Protein AF-A0A7X7FYL1-F1 (afdb_monomer_lite)

Secondary structure (DSSP, 8-state):
--GGG--HHHHHHHHHT---HHHHHHHHHHHHH-HHHHHHHHHHHHHHHHHTTS------HHHHHHHHHHHS---HHHHHHHHHHSS-HHHHHHHHHHHHHHHHHHHHHH--S------SS-HHHHHHHHHHHHHHHHHHH---TT------S--------

Radius of gyration: 31.06 Å; chains: 1; bounding box: 90×50×57 Å

pLDDT: mean 70.65, std 20.55, range [31.88, 95.94]

Foldseek 3Di:
DDPVVCDPVLLVCLLVVVDDPVSNVVVVVVCVVDVVSVVVNVVVVVVVVVVVVPPPPPDDVVVVVVVCCVVVVPDPVVVVVVVLVPDDPVSVVVVVVVCVVVVVVCCVVVVVPPPPPPPPDDPPVVVVVVVVVVVCVCPPPVDDPPPPDDDDDDDDDDDDD

Sequence (161 aa):
MTCDKMGQDLLSSYLDGEMASPDRALVEAHLKGCPACRQRVDEAQFFDRTLSHGRDPQVPFEVWERVRARIERPSFWEGALAWVQGGPQPARVMALIVVLVLGLSVGQKTGLYPQIKGLEGDQDIVSYVEQQESLLFGAVLGVSSEEIFFPNGNFWDGMSV

Structure (mmCIF, N/CA/C/O backbone):
data_AF-A0A7X7FYL1-F1
#
_entry.id   AF-A0A7X7FYL1-F1
#
loop_
_atom_site.group_PDB
_atom_site.id
_atom_site.type_symbol
_atom_site.label_atom_id
_atom_site.label_alt_id
_atom_site.label_comp_id
_atom_site.label_asym_id
_atom_site.label_entity_id
_atom_site.label_seq_id
_atom_site.pdbx_PDB_ins_code
_atom_site.Cartn_x
_atom_site.Cartn_y
_atom_site.Cartn_z
_atom_site.occupancy
_atom_site.B_iso_or_equiv
_atom_site.auth_seq_id
_atom_site.auth_comp_id
_atom_site.auth_asym_id
_atom_site.auth_atom_id
_atom_site.pdbx_PDB_model_num
ATOM 1 N N . MET A 1 1 ? -3.414 5.806 23.205 1.00 75.00 1 MET A N 1
ATOM 2 C CA . MET A 1 1 ? -3.937 6.676 22.125 1.00 75.00 1 MET A CA 1
ATOM 3 C C . MET A 1 1 ? -5.387 7.049 22.411 1.00 75.00 1 MET A C 1
ATOM 5 O O . MET A 1 1 ? -6.051 6.311 23.135 1.00 75.00 1 MET A O 1
ATOM 9 N N . THR A 1 2 ? -5.876 8.149 21.842 1.00 84.94 2 THR A N 1
ATOM 10 C CA . THR A 1 2 ? -7.293 8.547 21.882 1.00 84.94 2 THR A CA 1
ATOM 11 C C . THR A 1 2 ? -8.078 7.903 20.736 1.00 84.94 2 THR A C 1
ATOM 13 O O . THR A 1 2 ? -7.494 7.562 19.714 1.00 84.94 2 THR A O 1
ATOM 16 N N . CYS A 1 3 ? -9.397 7.750 20.900 1.00 87.44 3 CYS A N 1
ATOM 17 C CA . CYS A 1 3 ? -10.284 7.152 19.889 1.00 87.44 3 CYS A CA 1
ATOM 18 C C . CYS A 1 3 ? -10.297 7.950 18.570 1.00 87.44 3 CYS A C 1
ATOM 20 O O . CYS A 1 3 ? -10.287 7.370 17.496 1.00 87.44 3 CYS A O 1
ATOM 22 N N . ASP A 1 4 ? -10.214 9.281 18.656 1.00 87.31 4 ASP A N 1
ATOM 23 C CA . ASP A 1 4 ? -10.116 10.186 17.500 1.00 87.31 4 ASP A CA 1
ATOM 24 C C . ASP A 1 4 ? -8.872 9.924 16.631 1.00 87.31 4 ASP A C 1
ATOM 26 O O . ASP A 1 4 ? -8.925 9.987 15.408 1.00 87.31 4 ASP A O 1
ATOM 30 N N . LYS A 1 5 ? -7.761 9.517 17.260 1.00 85.81 5 LYS A N 1
ATOM 31 C CA . LYS A 1 5 ? -6.532 9.137 16.551 1.00 85.81 5 LYS A CA 1
ATOM 32 C C . LYS A 1 5 ? -6.621 7.753 15.898 1.00 85.81 5 LYS A C 1
ATOM 34 O O . LYS A 1 5 ? -5.723 7.393 15.144 1.00 85.81 5 LYS A O 1
ATOM 39 N N . MET A 1 6 ? -7.681 6.984 16.160 1.00 86.50 6 MET A N 1
ATOM 40 C CA . MET A 1 6 ? -7.950 5.704 15.503 1.00 86.50 6 MET A CA 1
ATOM 41 C C . MET A 1 6 ? -8.763 5.926 14.220 1.00 86.50 6 MET A C 1
ATOM 43 O O . MET A 1 6 ? -9.940 5.571 14.118 1.00 86.50 6 MET A O 1
ATOM 47 N N . GLY A 1 7 ? -8.113 6.573 13.251 1.00 89.19 7 GLY A N 1
ATOM 48 C CA . GLY A 1 7 ? -8.663 6.848 11.924 1.00 89.19 7 GLY A CA 1
ATOM 49 C C . GLY A 1 7 ? -8.770 5.603 11.037 1.00 89.19 7 GLY A C 1
ATOM 50 O O . GLY A 1 7 ? -8.310 4.519 11.398 1.00 89.19 7 GLY A O 1
ATOM 51 N N . GLN A 1 8 ? -9.376 5.767 9.857 1.00 87.56 8 GLN A N 1
ATOM 52 C CA . GLN A 1 8 ? -9.551 4.680 8.882 1.00 87.56 8 GLN A CA 1
ATOM 53 C C . GLN A 1 8 ? -8.214 4.125 8.378 1.00 87.56 8 GLN A C 1
ATOM 55 O O . GLN A 1 8 ? -8.064 2.909 8.346 1.00 87.56 8 GLN A O 1
ATOM 60 N N . ASP A 1 9 ? -7.236 4.984 8.082 1.00 89.88 9 ASP A N 1
ATOM 61 C CA . ASP A 1 9 ? -5.926 4.555 7.567 1.00 89.88 9 ASP A CA 1
ATOM 62 C C . ASP A 1 9 ? -5.183 3.677 8.578 1.00 89.88 9 ASP A C 1
ATOM 64 O O . ASP A 1 9 ? -4.735 2.581 8.258 1.00 89.88 9 ASP A O 1
ATOM 68 N N . LEU A 1 10 ? -5.136 4.118 9.840 1.00 91.81 10 LEU A N 1
ATOM 69 C CA . LEU A 1 10 ? -4.509 3.360 10.921 1.00 91.81 10 LEU A CA 1
ATOM 70 C C . LEU A 1 10 ? -5.236 2.026 11.157 1.00 91.81 10 LEU A C 1
ATOM 72 O O . LEU A 1 10 ? -4.606 1.004 11.403 1.00 91.81 10 LEU A O 1
ATOM 76 N N . LEU A 1 11 ? -6.566 2.008 11.067 1.00 91.56 11 LEU A N 1
ATOM 77 C CA . LEU A 1 11 ? -7.335 0.770 11.171 1.00 91.56 11 LEU A CA 1
ATOM 78 C C . LEU A 1 11 ? -7.028 -0.190 10.008 1.00 91.56 11 LEU A C 1
ATOM 80 O O . LEU A 1 11 ? -6.869 -1.382 10.257 1.00 91.56 11 LEU A O 1
ATOM 84 N N . SER A 1 12 ? -6.914 0.324 8.777 1.00 91.50 12 SER A N 1
ATOM 85 C CA . SER A 1 12 ? -6.570 -0.467 7.587 1.00 91.50 12 SER A CA 1
ATOM 86 C C . SER A 1 12 ? -5.188 -1.085 7.735 1.00 91.50 12 SER A C 1
ATOM 88 O O . SER A 1 12 ? -5.079 -2.303 7.748 1.00 91.50 12 SER A O 1
ATOM 90 N N . SER A 1 13 ? -4.153 -0.284 8.014 1.00 93.88 13 SER A N 1
ATOM 91 C CA . SER A 1 13 ? -2.788 -0.800 8.187 1.00 93.88 13 SER A CA 1
ATOM 92 C C . SER A 1 13 ? -2.677 -1.839 9.312 1.00 93.88 13 SER A C 1
ATOM 94 O O . SER A 1 13 ? -1.827 -2.728 9.255 1.00 93.88 13 SER A O 1
ATOM 96 N N . TYR A 1 14 ? -3.527 -1.755 10.346 1.00 94.69 14 TYR A N 1
ATOM 97 C CA . TYR A 1 14 ? -3.598 -2.774 11.396 1.00 94.69 14 TYR A CA 1
ATOM 98 C C . TYR A 1 14 ? -4.198 -4.088 10.879 1.00 94.69 14 TYR A C 1
ATOM 100 O O . TYR A 1 14 ? -3.667 -5.158 11.182 1.00 94.69 14 TYR A O 1
ATOM 108 N N . LEU A 1 15 ? -5.291 -4.007 10.112 1.00 94.06 15 LEU A N 1
ATOM 109 C CA . LEU A 1 15 ? -5.969 -5.158 9.507 1.00 94.06 15 LEU A CA 1
ATOM 110 C C . LEU A 1 15 ? -5.099 -5.839 8.441 1.00 94.06 15 LEU A C 1
ATOM 112 O O . LEU A 1 15 ? -5.012 -7.065 8.437 1.00 94.06 15 LEU A O 1
ATOM 116 N N . ASP A 1 16 ? -4.408 -5.049 7.621 1.00 92.94 16 ASP A N 1
ATOM 117 C CA . ASP A 1 16 ? -3.528 -5.507 6.539 1.00 92.94 16 ASP A CA 1
ATOM 118 C C . ASP A 1 16 ? -2.193 -6.075 7.066 1.00 92.94 16 ASP A C 1
ATOM 120 O O . ASP A 1 16 ? -1.458 -6.757 6.354 1.00 92.94 16 ASP A O 1
ATOM 124 N N . GLY A 1 17 ? -1.873 -5.837 8.345 1.00 94.12 17 GLY A N 1
ATOM 125 C CA . GLY A 1 17 ? -0.648 -6.324 8.981 1.00 94.12 17 GLY A CA 1
ATOM 126 C C . GLY A 1 17 ? 0.612 -5.526 8.629 1.00 94.12 17 GLY A C 1
ATOM 127 O O . GLY A 1 17 ? 1.716 -6.001 8.883 1.00 94.12 17 GLY A O 1
ATOM 128 N N . GLU A 1 18 ? 0.460 -4.311 8.101 1.00 94.62 18 GLU A N 1
ATOM 129 C CA . GLU A 1 18 ? 1.552 -3.448 7.623 1.00 94.62 18 GLU A CA 1
ATOM 130 C C . GLU A 1 18 ? 2.229 -2.620 8.733 1.00 94.62 18 GLU A C 1
ATOM 132 O O . GLU A 1 18 ? 3.174 -1.872 8.487 1.00 94.62 18 GLU A O 1
ATOM 137 N N . MET A 1 19 ? 1.762 -2.738 9.979 1.00 92.50 19 MET A N 1
ATOM 138 C CA . MET A 1 19 ? 2.317 -1.995 11.112 1.00 92.50 19 MET A CA 1
ATOM 139 C C . MET A 1 19 ? 3.574 -2.630 11.703 1.00 92.50 19 MET A C 1
ATOM 141 O O . MET A 1 19 ? 3.617 -3.830 11.985 1.00 92.50 19 MET A O 1
ATOM 145 N N . ALA A 1 20 ? 4.546 -1.783 12.048 1.00 91.12 20 ALA A N 1
ATOM 146 C CA . ALA A 1 20 ? 5.670 -2.170 12.889 1.00 91.12 20 ALA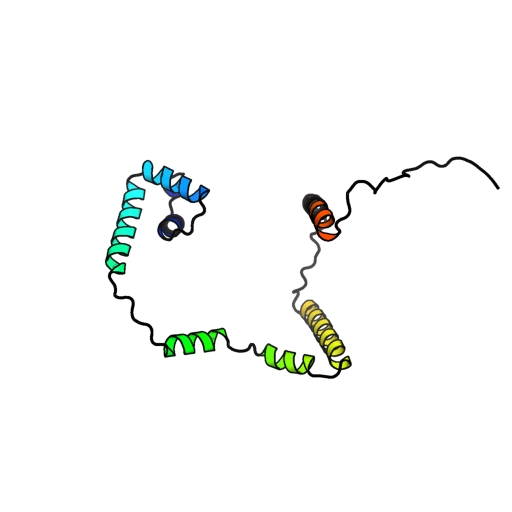 A CA 1
ATOM 147 C C . ALA A 1 20 ? 5.209 -2.532 14.318 1.00 91.12 20 ALA A C 1
ATOM 149 O O . ALA A 1 20 ? 4.233 -1.990 14.843 1.00 91.12 20 ALA A O 1
ATOM 150 N N . SER A 1 21 ? 5.955 -3.420 14.984 1.00 89.19 21 SER A N 1
ATOM 151 C CA . SER A 1 21 ? 5.655 -3.913 16.338 1.00 89.19 21 SER A CA 1
ATOM 152 C C . SER A 1 21 ? 5.307 -2.837 17.387 1.00 89.19 21 SER A C 1
ATOM 154 O O . SER A 1 21 ? 4.334 -3.051 18.116 1.00 89.19 21 SER A O 1
ATOM 156 N N . PRO A 1 22 ? 6.034 -1.703 17.515 1.00 87.12 22 PRO A N 1
ATOM 157 C CA . PRO A 1 22 ? 5.699 -0.695 18.526 1.00 87.12 22 PRO A CA 1
ATOM 158 C C . PRO A 1 22 ? 4.341 -0.027 18.268 1.00 87.12 22 PRO A C 1
ATOM 160 O O . PRO A 1 22 ? 3.557 0.142 19.203 1.00 87.12 22 PRO A O 1
ATOM 163 N N . ASP A 1 23 ? 4.020 0.279 17.011 1.00 88.94 23 ASP A N 1
ATOM 164 C CA . ASP A 1 23 ? 2.753 0.920 16.641 1.00 88.94 23 ASP A CA 1
ATOM 165 C C . ASP A 1 23 ? 1.578 -0.045 16.792 1.00 88.94 23 ASP A C 1
ATOM 167 O O . ASP A 1 23 ? 0.529 0.305 17.342 1.00 88.94 23 ASP A O 1
ATOM 171 N N . ARG A 1 24 ? 1.789 -1.309 16.411 1.00 93.50 24 ARG A N 1
ATOM 172 C CA . ARG A 1 24 ? 0.805 -2.375 16.599 1.00 93.50 24 ARG A CA 1
ATOM 173 C C . ARG A 1 24 ? 0.452 -2.573 18.075 1.00 93.50 24 ARG A C 1
ATOM 175 O O . ARG A 1 24 ? -0.726 -2.682 18.412 1.00 93.50 24 ARG A O 1
ATOM 182 N N . ALA A 1 25 ? 1.444 -2.560 18.967 1.00 93.56 25 ALA A N 1
ATOM 183 C CA . ALA A 1 25 ? 1.218 -2.706 20.405 1.00 93.56 25 ALA A CA 1
ATOM 184 C C . ALA A 1 25 ? 0.360 -1.566 20.980 1.00 93.56 25 ALA A C 1
ATOM 186 O O . ALA A 1 25 ? -0.495 -1.801 21.841 1.00 93.56 25 ALA A O 1
ATOM 187 N N . LEU A 1 26 ? 0.540 -0.336 20.482 1.00 92.50 26 LEU A N 1
ATOM 188 C CA . LEU A 1 26 ? -0.311 0.792 20.859 1.00 92.50 26 LEU A CA 1
ATOM 189 C C . LEU A 1 26 ? -1.763 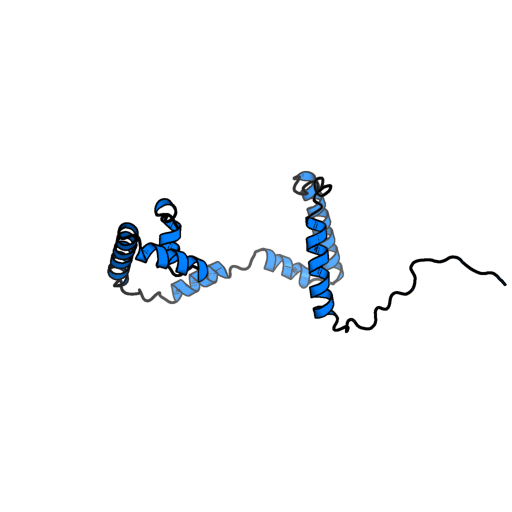0.537 20.443 1.00 92.50 26 LEU A C 1
ATOM 191 O O . LEU A 1 26 ? -2.662 0.723 21.271 1.00 92.50 26 LEU A O 1
ATOM 195 N N . VAL A 1 27 ? -1.991 0.090 19.201 1.00 94.31 27 VAL A N 1
ATOM 196 C CA . VAL A 1 27 ? -3.321 -0.252 18.653 1.00 94.31 27 VAL A CA 1
ATOM 197 C C . VAL A 1 27 ? -3.992 -1.345 19.470 1.00 94.31 27 VAL A C 1
ATOM 199 O O . VAL A 1 27 ? -5.115 -1.161 19.942 1.00 94.31 27 VAL A O 1
ATOM 202 N N . GLU A 1 28 ? -3.286 -2.433 19.750 1.00 95.06 28 GLU A N 1
ATOM 203 C CA . GLU A 1 28 ? -3.804 -3.537 20.559 1.00 95.06 28 GLU A CA 1
ATOM 204 C C . GLU A 1 28 ? -4.156 -3.101 21.988 1.00 95.06 28 GLU A C 1
ATOM 206 O O . GLU A 1 28 ? -5.187 -3.510 22.531 1.00 95.06 28 GLU A O 1
ATOM 211 N N . ALA A 1 29 ? -3.350 -2.228 22.601 1.00 94.56 29 ALA A N 1
ATOM 212 C CA . ALA A 1 29 ? -3.658 -1.662 23.912 1.00 94.56 29 ALA A CA 1
ATOM 213 C C . ALA A 1 29 ? -4.951 -0.828 23.891 1.00 94.56 29 ALA A C 1
ATOM 215 O O . ALA A 1 29 ? -5.757 -0.909 24.820 1.00 94.56 29 ALA A O 1
ATOM 216 N N . HIS A 1 30 ? -5.194 -0.066 22.824 1.00 94.56 30 HIS A N 1
ATOM 217 C CA . HIS A 1 30 ? -6.441 0.681 22.668 1.00 94.56 30 HIS A CA 1
ATOM 218 C C . HIS A 1 30 ? -7.643 -0.232 22.423 1.00 94.56 30 HIS A C 1
ATOM 220 O O . HIS A 1 30 ? -8.678 -0.048 23.061 1.00 94.56 30 HIS A O 1
ATOM 226 N N . LEU A 1 31 ? -7.510 -1.251 21.572 1.00 95.31 31 LEU A N 1
ATOM 227 C CA . LEU A 1 31 ? -8.577 -2.220 21.305 1.00 95.31 31 LEU A CA 1
ATOM 228 C C . LEU A 1 31 ? -9.004 -2.979 22.568 1.00 95.31 31 LEU A C 1
ATOM 230 O O . LEU A 1 31 ? -10.183 -3.311 22.719 1.00 95.31 31 LEU A O 1
ATOM 234 N N . LYS A 1 32 ? -8.087 -3.199 23.521 1.00 95.50 32 LYS A N 1
ATOM 235 C CA . LYS A 1 32 ? -8.409 -3.746 24.851 1.00 95.50 32 LYS A CA 1
ATOM 236 C C . LYS A 1 32 ? -9.298 -2.811 25.679 1.00 95.50 32 LYS A C 1
ATOM 238 O O . LYS A 1 32 ? -10.154 -3.308 26.406 1.00 95.50 32 LYS A O 1
ATOM 243 N N . GLY A 1 33 ? -9.131 -1.494 25.541 1.00 93.44 33 GLY A N 1
ATOM 244 C CA . GLY A 1 33 ? -9.850 -0.476 26.318 1.00 93.44 33 GLY A CA 1
ATOM 245 C C . GLY A 1 33 ? -11.062 0.168 25.631 1.00 93.44 33 GLY A C 1
ATOM 246 O O . GLY A 1 33 ? -11.881 0.771 26.318 1.00 93.44 33 GLY A O 1
ATOM 247 N N . CYS A 1 34 ? -11.204 0.057 24.306 1.00 95.94 34 CYS A N 1
ATOM 248 C CA . CYS A 1 34 ? -12.274 0.709 23.549 1.00 95.94 34 CYS A CA 1
ATOM 249 C C . CYS A 1 34 ? -13.173 -0.307 22.815 1.00 95.94 34 CYS A C 1
ATOM 251 O O . CYS A 1 34 ? -12.757 -0.869 21.798 1.00 95.94 34 CYS A O 1
ATOM 253 N N . PRO A 1 35 ? -14.423 -0.523 23.271 1.00 94.56 35 PRO A N 1
ATOM 254 C CA . PRO A 1 35 ? -15.347 -1.448 22.613 1.00 94.56 35 PRO A CA 1
ATOM 255 C C . PRO A 1 35 ? -15.810 -0.954 21.235 1.00 94.56 35 PRO A C 1
ATOM 257 O O . PRO A 1 35 ? -15.990 -1.769 20.338 1.00 94.56 35 PRO A O 1
ATOM 260 N N . ALA A 1 36 ? -15.938 0.362 21.030 1.00 93.12 36 ALA A N 1
ATOM 261 C CA . ALA A 1 36 ? -16.352 0.928 19.744 1.00 93.12 36 ALA A CA 1
ATOM 262 C C . ALA A 1 36 ? -15.324 0.650 18.632 1.00 93.12 36 ALA A C 1
ATOM 264 O O . ALA A 1 36 ? -15.686 0.220 17.541 1.00 93.12 36 ALA A O 1
ATOM 265 N N . CYS A 1 37 ? -14.030 0.832 18.914 1.00 94.75 37 CYS A N 1
ATOM 266 C CA . CYS A 1 37 ? -12.972 0.502 17.956 1.00 94.75 37 CYS A CA 1
ATOM 267 C C . CYS A 1 37 ? -12.862 -1.004 17.711 1.00 94.75 37 CYS A C 1
ATOM 269 O O . CYS A 1 37 ? -12.606 -1.417 16.583 1.00 94.75 37 CYS A O 1
ATOM 271 N N . ARG A 1 38 ? -13.106 -1.827 18.739 1.00 95.19 38 ARG A N 1
ATOM 272 C CA . ARG A 1 38 ? -13.140 -3.286 18.594 1.00 95.19 38 ARG A CA 1
ATOM 273 C C . ARG A 1 38 ? -14.253 -3.736 17.651 1.00 95.19 38 ARG A C 1
ATOM 275 O O . ARG A 1 38 ? -13.979 -4.488 16.729 1.00 95.19 38 ARG A O 1
ATOM 282 N N . GLN A 1 39 ? -15.456 -3.187 17.812 1.00 95.25 39 GLN A N 1
ATOM 283 C CA . GLN A 1 39 ? -16.574 -3.471 16.914 1.00 95.25 39 GLN A CA 1
ATOM 284 C C . GLN A 1 39 ? -16.233 -3.140 15.451 1.00 95.25 39 GLN A C 1
ATOM 286 O O . GLN A 1 39 ? -16.524 -3.933 14.565 1.00 95.25 39 GLN A O 1
ATOM 291 N N . ARG A 1 40 ? -15.554 -2.014 15.193 1.00 93.62 40 ARG A N 1
ATOM 292 C CA . ARG A 1 40 ? -15.130 -1.631 13.833 1.00 93.62 40 ARG A CA 1
ATOM 293 C C . ARG A 1 40 ? -14.135 -2.620 13.219 1.00 93.62 40 ARG A C 1
ATOM 295 O O . ARG A 1 40 ? -14.235 -2.915 12.032 1.00 93.62 40 ARG A O 1
ATOM 302 N N . VAL A 1 41 ? -13.188 -3.129 14.014 1.00 95.31 41 VAL A N 1
ATOM 303 C CA . VAL A 1 41 ? -12.261 -4.195 13.589 1.00 95.31 41 VAL A CA 1
ATOM 304 C C . VAL A 1 41 ? -13.036 -5.472 13.272 1.00 95.31 41 VAL A C 1
ATOM 306 O O . VAL A 1 41 ? -12.830 -6.068 12.217 1.00 95.31 41 VAL A O 1
ATOM 309 N N . ASP A 1 42 ? -13.941 -5.877 14.161 1.00 94.94 42 ASP A N 1
ATOM 310 C CA . ASP A 1 42 ? -14.699 -7.120 14.024 1.00 94.94 42 ASP A CA 1
ATOM 311 C C . ASP A 1 42 ? -15.613 -7.097 12.787 1.00 94.94 42 ASP A C 1
ATOM 313 O O . ASP A 1 42 ? -15.680 -8.087 12.055 1.00 94.94 42 ASP A O 1
ATOM 317 N N . GLU A 1 43 ? -16.268 -5.963 12.518 1.00 94.19 43 GLU A N 1
ATOM 318 C CA . GLU A 1 43 ? -17.074 -5.728 11.313 1.00 94.19 43 GLU A CA 1
ATOM 319 C C . GLU A 1 43 ? -16.222 -5.839 10.043 1.00 94.19 43 GLU A C 1
ATOM 321 O O . GLU A 1 43 ? -16.580 -6.579 9.126 1.00 94.19 43 GLU A O 1
ATOM 326 N N . ALA A 1 44 ? -15.064 -5.173 10.000 1.00 92.12 44 ALA A N 1
ATOM 327 C CA . ALA A 1 44 ? -14.165 -5.229 8.848 1.00 92.12 44 ALA A CA 1
ATOM 328 C C . ALA A 1 44 ? -13.656 -6.656 8.584 1.00 92.12 44 ALA A C 1
ATOM 330 O O . ALA A 1 44 ? -13.718 -7.143 7.455 1.00 92.12 44 ALA A O 1
ATOM 331 N N . GLN A 1 45 ? -13.239 -7.373 9.631 1.00 92.38 45 GLN A N 1
ATOM 332 C CA . GLN A 1 45 ? -12.809 -8.765 9.501 1.00 92.38 45 GLN A CA 1
ATOM 333 C C . GLN A 1 45 ? -13.954 -9.709 9.117 1.00 92.38 45 GLN A C 1
ATOM 335 O O . GLN A 1 45 ? -13.728 -10.730 8.470 1.00 92.38 45 GLN A O 1
ATOM 340 N N . PHE A 1 46 ? -15.187 -9.423 9.538 1.00 92.06 46 PHE A N 1
ATOM 341 C CA . PHE A 1 46 ? -16.351 -10.199 9.122 1.00 92.06 46 PHE A CA 1
ATOM 342 C C . PHE A 1 46 ? -16.588 -10.074 7.614 1.00 92.06 46 PHE A C 1
ATOM 344 O O . PHE A 1 46 ? -16.805 -11.091 6.949 1.00 92.06 46 PHE A O 1
ATOM 351 N N . PHE A 1 47 ? -16.494 -8.860 7.065 1.00 88.56 47 PHE A N 1
ATOM 352 C CA . PHE A 1 47 ? -16.574 -8.648 5.620 1.00 88.56 47 PHE A CA 1
ATOM 353 C C . PHE A 1 47 ? -15.444 -9.358 4.880 1.00 88.56 47 PHE A C 1
ATOM 355 O O . PHE A 1 47 ? -15.723 -10.090 3.932 1.00 88.56 47 PHE A O 1
ATOM 362 N N . ASP A 1 48 ? -14.204 -9.220 5.348 1.00 88.31 48 ASP A N 1
ATOM 363 C CA . ASP A 1 48 ? -13.048 -9.875 4.734 1.00 88.31 48 ASP A CA 1
ATOM 364 C C . ASP A 1 48 ? -13.202 -11.404 4.711 1.00 88.31 48 ASP A C 1
ATOM 366 O O . ASP A 1 48 ? -13.100 -12.033 3.659 1.00 88.31 48 ASP A O 1
ATOM 370 N N . ARG A 1 49 ? -13.604 -12.015 5.834 1.00 87.44 49 ARG A N 1
ATOM 371 C CA . ARG A 1 49 ? -13.908 -13.457 5.900 1.00 87.44 49 ARG A CA 1
ATOM 372 C C . ARG A 1 49 ? -15.038 -13.874 4.962 1.00 87.44 49 ARG A C 1
ATOM 374 O O . ARG A 1 49 ? -14.991 -14.964 4.404 1.00 87.44 49 ARG A O 1
ATOM 381 N N . THR A 1 50 ? -16.052 -13.033 4.788 1.00 87.75 50 THR A N 1
ATOM 382 C CA . THR A 1 50 ? -17.191 -13.330 3.906 1.00 87.75 50 THR A CA 1
ATOM 383 C C . THR A 1 50 ? -16.791 -13.258 2.430 1.00 87.75 50 THR A C 1
ATOM 385 O O . THR A 1 50 ? -17.222 -14.087 1.630 1.00 87.75 50 THR A O 1
ATOM 388 N N . LEU A 1 51 ? -15.942 -12.294 2.062 1.00 86.25 51 LEU A N 1
ATOM 389 C CA . LEU A 1 51 ? -15.486 -12.080 0.685 1.00 86.25 51 LEU A CA 1
ATOM 390 C C . LEU A 1 51 ? -14.357 -13.031 0.272 1.00 86.25 51 LEU A C 1
ATOM 392 O O . LEU A 1 51 ? -14.318 -13.473 -0.876 1.00 86.25 51 LEU A O 1
ATOM 396 N N . SER A 1 52 ? -13.488 -13.417 1.205 1.00 82.81 52 SER A N 1
ATOM 397 C CA . SER A 1 52 ? -12.375 -14.355 0.974 1.00 82.81 52 SER A CA 1
ATOM 398 C C . SER A 1 52 ? -12.818 -15.780 0.618 1.00 82.81 52 SER A C 1
ATOM 400 O O . SER A 1 52 ? -11.997 -16.604 0.229 1.00 82.81 52 SER A O 1
ATOM 402 N N . HIS A 1 53 ? -14.121 -16.076 0.669 1.00 75.31 53 HIS A N 1
ATOM 403 C CA . HIS A 1 53 ? -14.691 -17.318 0.129 1.00 75.31 53 HIS A CA 1
ATOM 404 C C . HIS A 1 53 ? -14.799 -17.314 -1.409 1.00 75.31 53 HIS A C 1
ATOM 406 O O . HIS A 1 53 ? -15.171 -18.328 -2.010 1.00 75.31 53 HIS A O 1
AT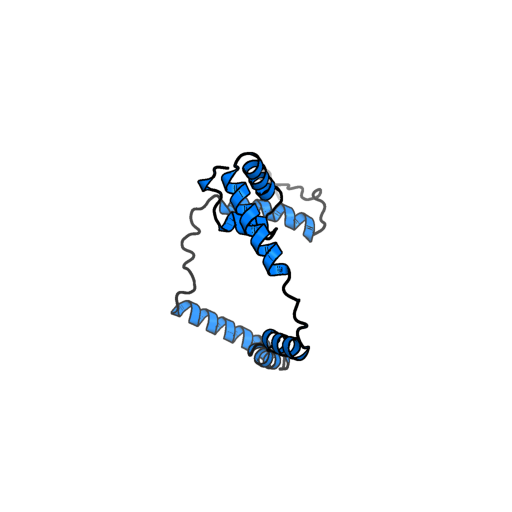OM 412 N N . GLY A 1 54 ? -14.482 -16.192 -2.064 1.00 71.44 54 GLY A N 1
ATOM 413 C CA . GLY A 1 54 ? -14.316 -16.124 -3.509 1.00 71.44 54 GLY A CA 1
ATOM 414 C C . GLY A 1 54 ? -13.211 -17.073 -3.974 1.00 71.44 54 GLY A C 1
ATOM 415 O O . GLY A 1 54 ? -12.088 -17.034 -3.485 1.00 71.44 54 GLY A O 1
ATOM 416 N N . ARG A 1 55 ? -13.539 -17.953 -4.925 1.00 67.38 55 ARG A N 1
ATOM 417 C CA . ARG A 1 55 ? -12.579 -18.868 -5.552 1.00 67.38 55 ARG A CA 1
ATOM 418 C C . ARG A 1 55 ? -11.441 -18.048 -6.156 1.00 67.38 55 ARG A C 1
ATOM 420 O O . ARG A 1 55 ? -11.726 -17.213 -7.009 1.00 67.38 55 ARG A O 1
ATOM 427 N N . ASP A 1 56 ? -10.201 -18.324 -5.757 1.00 74.69 56 ASP A N 1
ATOM 428 C CA . ASP A 1 56 ? -9.018 -17.769 -6.417 1.00 74.69 56 ASP A CA 1
ATOM 429 C C . ASP A 1 56 ? -9.070 -18.180 -7.900 1.00 74.69 56 ASP A C 1
ATOM 431 O O . ASP A 1 56 ? -9.021 -19.382 -8.211 1.00 74.69 56 ASP A O 1
ATOM 435 N N . PRO A 1 57 ? -9.334 -17.241 -8.827 1.00 75.69 57 PRO A N 1
ATOM 436 C CA . PRO A 1 57 ? -9.445 -17.592 -10.226 1.00 75.69 57 PRO A CA 1
ATOM 437 C C . PRO A 1 57 ? -8.067 -18.048 -10.698 1.00 75.69 57 PRO A C 1
ATOM 439 O O . PRO A 1 57 ? -7.095 -17.308 -10.583 1.00 75.69 57 PRO A O 1
ATOM 442 N N . GLN A 1 58 ? -7.972 -19.252 -11.272 1.00 79.81 58 GLN A N 1
ATOM 443 C CA . GLN A 1 58 ? -6.731 -19.657 -11.928 1.00 79.81 58 GLN A CA 1
ATOM 444 C C . GLN A 1 58 ? -6.435 -18.668 -13.056 1.00 79.81 58 GLN A C 1
ATOM 446 O O . GLN A 1 58 ? -7.126 -18.647 -14.076 1.00 79.81 58 GLN A O 1
ATOM 451 N N . VAL A 1 59 ? -5.436 -17.815 -12.837 1.00 85.69 59 VAL A N 1
ATOM 452 C CA . VAL A 1 59 ? -5.012 -16.804 -13.800 1.00 85.69 59 VAL A CA 1
ATOM 453 C C . VAL A 1 59 ? -4.310 -17.520 -14.962 1.00 85.69 59 VAL A C 1
ATOM 455 O O . VAL A 1 59 ? -3.294 -18.179 -14.726 1.00 85.69 59 VAL A O 1
ATOM 458 N N . PRO A 1 60 ? -4.811 -17.411 -16.208 1.00 89.56 60 PRO A N 1
ATOM 459 C CA . PRO A 1 60 ? -4.177 -18.043 -17.363 1.00 89.56 60 PRO A CA 1
ATOM 460 C C . PRO A 1 60 ? -2.747 -17.536 -17.584 1.00 89.56 60 PRO A C 1
ATOM 462 O O . PRO A 1 60 ? -2.442 -16.365 -17.334 1.00 89.56 60 PRO A O 1
ATOM 465 N N . PHE A 1 61 ? -1.868 -18.401 -18.091 1.00 86.19 61 PHE A N 1
ATOM 466 C CA . PHE A 1 61 ? -0.454 -18.080 -18.316 1.00 86.19 61 PHE A CA 1
ATOM 467 C C . PHE A 1 61 ? -0.259 -16.880 -19.262 1.00 86.19 61 PHE A C 1
ATOM 469 O O . PHE A 1 61 ? 0.631 -16.055 -19.063 1.00 86.19 61 PHE A O 1
ATOM 476 N N . GLU A 1 62 ? -1.156 -16.704 -20.229 1.00 89.12 62 GLU A N 1
ATOM 477 C CA . GLU A 1 62 ? -1.146 -15.610 -21.205 1.00 89.12 62 GLU A CA 1
ATOM 478 C C . GLU A 1 62 ? -1.386 -14.237 -20.551 1.00 89.12 62 GLU A C 1
ATOM 480 O O . GLU A 1 62 ? -1.025 -13.189 -21.095 1.00 89.12 62 GLU A O 1
ATOM 485 N N . VAL A 1 63 ? -2.029 -14.201 -19.379 1.00 89.44 63 VAL A N 1
ATOM 486 C CA . VAL A 1 63 ? -2.155 -12.971 -18.585 1.00 89.44 63 VAL A CA 1
ATOM 487 C C . VAL A 1 63 ? -0.797 -12.606 -17.990 1.00 89.44 63 VAL A C 1
ATOM 489 O O . VAL A 1 63 ? -0.372 -11.458 -18.126 1.00 89.44 63 VAL A O 1
ATOM 492 N N . TRP A 1 64 ? -0.086 -13.575 -17.409 1.00 89.81 64 TRP A N 1
ATOM 493 C CA . TRP A 1 64 ? 1.252 -13.364 -16.849 1.00 89.81 64 TRP A CA 1
ATOM 494 C C . TRP A 1 64 ? 2.264 -12.924 -17.901 1.00 89.81 64 TRP A C 1
ATOM 496 O O . TRP A 1 64 ? 3.050 -12.010 -17.654 1.00 89.81 64 TRP A O 1
ATOM 506 N N . GLU A 1 65 ? 2.207 -13.512 -19.093 1.00 90.56 65 GLU A N 1
ATOM 507 C CA . GLU A 1 65 ? 3.089 -13.148 -20.199 1.00 90.56 65 GLU A CA 1
ATOM 508 C C . GLU A 1 65 ? 2.853 -11.704 -20.667 1.00 90.56 65 GLU A C 1
ATOM 510 O O . GLU A 1 65 ? 3.801 -10.935 -20.840 1.00 90.56 65 GLU A O 1
ATOM 515 N N . ARG A 1 66 ? 1.586 -11.276 -20.768 1.00 88.44 66 ARG A N 1
ATOM 516 C CA . ARG A 1 66 ? 1.246 -9.880 -21.092 1.00 88.44 66 ARG A CA 1
ATOM 517 C C . ARG A 1 66 ? 1.686 -8.894 -20.017 1.00 88.44 66 ARG A C 1
ATOM 519 O O . ARG A 1 66 ? 2.128 -7.797 -20.360 1.00 88.44 66 ARG A O 1
ATOM 526 N N . VAL A 1 67 ? 1.555 -9.255 -18.740 1.00 90.19 67 VAL A N 1
ATOM 527 C CA . VAL A 1 67 ? 2.024 -8.422 -17.621 1.00 90.19 67 VAL A CA 1
ATOM 528 C C . VAL A 1 67 ? 3.542 -8.280 -17.682 1.00 90.19 67 VAL A C 1
ATOM 530 O O . VAL A 1 67 ? 4.045 -7.156 -17.677 1.00 90.19 67 VAL A O 1
ATOM 533 N N . ARG A 1 68 ? 4.266 -9.393 -17.845 1.00 88.44 68 ARG A N 1
ATOM 534 C CA . ARG A 1 68 ? 5.727 -9.396 -17.985 1.00 88.44 68 ARG A CA 1
ATOM 535 C C . ARG A 1 68 ? 6.177 -8.522 -19.153 1.00 88.44 68 ARG A C 1
ATOM 537 O O . ARG A 1 68 ? 6.967 -7.609 -18.951 1.00 88.44 68 ARG A O 1
ATOM 544 N N . ALA A 1 69 ? 5.581 -8.694 -20.330 1.00 88.00 69 ALA A N 1
ATOM 545 C CA . ALA A 1 69 ? 5.899 -7.897 -21.515 1.00 88.00 69 ALA A CA 1
ATOM 546 C C . ALA A 1 69 ? 5.596 -6.391 -21.364 1.00 88.00 69 ALA A C 1
ATOM 548 O O . ALA A 1 69 ? 6.067 -5.582 -22.164 1.00 88.00 69 ALA A O 1
ATOM 549 N N . ARG A 1 70 ? 4.775 -5.989 -20.382 1.00 86.06 70 ARG A N 1
ATOM 550 C CA . ARG A 1 70 ? 4.492 -4.579 -20.070 1.00 86.06 70 ARG A CA 1
ATOM 551 C C . ARG A 1 70 ? 5.525 -3.985 -19.112 1.00 86.06 70 ARG A C 1
ATOM 553 O O . ARG A 1 70 ? 5.858 -2.814 -19.269 1.00 86.06 70 ARG A O 1
ATOM 560 N N . ILE A 1 71 ? 5.990 -4.778 -18.146 1.00 86.88 71 ILE A N 1
ATOM 561 C CA . ILE A 1 71 ? 6.995 -4.383 -17.149 1.00 86.88 71 ILE A CA 1
ATOM 562 C C . ILE A 1 71 ? 8.388 -4.370 -17.786 1.00 86.88 71 ILE A C 1
ATOM 564 O O . ILE A 1 71 ? 9.124 -3.404 -17.632 1.00 86.88 71 ILE A O 1
ATOM 568 N N . GLU A 1 72 ? 8.710 -5.395 -18.574 1.00 82.88 72 GLU A N 1
ATOM 569 C CA . GLU A 1 72 ? 9.996 -5.564 -19.262 1.00 82.88 72 GLU A CA 1
ATOM 570 C C . GLU A 1 72 ? 10.069 -4.800 -20.590 1.00 82.88 72 GLU A C 1
ATOM 572 O O . GLU A 1 72 ? 10.870 -5.142 -21.457 1.00 82.88 72 GLU A O 1
ATOM 577 N N . ARG A 1 73 ? 9.227 -3.779 -20.809 1.00 73.50 73 ARG A N 1
ATOM 578 C CA . ARG A 1 73 ? 9.365 -2.968 -22.022 1.00 73.50 73 ARG A CA 1
ATOM 579 C C . ARG A 1 73 ? 10.747 -2.321 -21.995 1.00 73.50 73 ARG A C 1
ATOM 581 O O . ARG A 1 73 ? 10.967 -1.498 -21.105 1.00 73.50 73 ARG A O 1
ATOM 588 N N . PRO A 1 74 ? 11.639 -2.653 -22.947 1.00 67.50 74 PRO A N 1
ATOM 589 C CA . PRO A 1 74 ? 12.967 -2.072 -22.965 1.00 67.50 74 PRO A CA 1
ATOM 590 C C . PRO A 1 74 ? 12.802 -0.561 -23.009 1.00 67.50 74 PRO A C 1
ATOM 592 O O . PRO A 1 74 ? 12.025 -0.034 -23.823 1.00 67.50 74 PRO A O 1
ATOM 595 N N . SER A 1 75 ? 13.459 0.140 -22.084 1.00 74.38 75 SER A N 1
ATOM 596 C CA . SER A 1 75 ? 13.374 1.593 -22.091 1.00 74.38 75 SER A CA 1
ATOM 597 C C . SER A 1 75 ? 13.923 2.077 -23.432 1.00 74.38 75 SER A C 1
ATOM 599 O O . SER A 1 75 ? 14.892 1.522 -23.952 1.00 74.38 75 SER A O 1
ATOM 601 N N . PHE A 1 76 ? 13.324 3.109 -24.031 1.00 71.31 76 PHE A N 1
ATOM 602 C CA . PHE A 1 76 ? 13.824 3.612 -25.318 1.00 71.31 76 PHE A CA 1
ATOM 603 C C . PHE A 1 76 ? 15.312 4.020 -25.232 1.00 71.31 76 PHE A C 1
ATOM 605 O O . PHE A 1 76 ? 16.029 4.027 -26.234 1.00 71.31 76 PHE A O 1
ATOM 612 N N . TRP A 1 77 ? 15.777 4.312 -24.012 1.00 67.06 77 TRP A N 1
ATOM 613 C CA . TRP A 1 77 ? 17.159 4.606 -23.686 1.00 67.06 77 TRP A CA 1
ATOM 614 C C . TRP A 1 77 ? 18.090 3.393 -23.789 1.00 67.06 77 TRP A C 1
ATOM 616 O O . TRP A 1 77 ? 19.262 3.603 -24.063 1.00 67.06 77 TRP A O 1
ATOM 626 N N . GLU A 1 78 ? 17.626 2.148 -23.642 1.00 68.44 78 GLU A N 1
ATOM 627 C CA . GLU A 1 78 ? 18.479 0.948 -23.756 1.00 68.44 78 GLU A CA 1
ATOM 628 C C . GLU A 1 78 ? 19.049 0.787 -25.169 1.00 68.44 78 GLU A C 1
ATOM 630 O O . GLU A 1 78 ? 20.242 0.532 -25.333 1.00 68.44 78 GLU A O 1
ATOM 635 N N . GLY A 1 79 ? 18.234 1.035 -26.200 1.00 67.12 79 GLY A N 1
ATOM 636 C CA . GLY A 1 79 ? 18.699 1.050 -27.591 1.00 67.12 79 GLY A CA 1
ATOM 637 C C . GLY A 1 79 ? 19.650 2.216 -27.886 1.00 67.12 79 GLY A C 1
ATOM 638 O O . GLY A 1 79 ? 20.657 2.041 -28.574 1.00 67.12 79 GLY A O 1
ATOM 639 N N . ALA A 1 80 ? 19.374 3.396 -27.320 1.00 69.00 80 ALA A N 1
ATOM 640 C CA . ALA A 1 80 ? 20.237 4.570 -27.459 1.00 69.00 80 ALA A CA 1
ATOM 641 C C . ALA A 1 80 ? 21.590 4.387 -26.744 1.00 69.00 80 ALA A C 1
ATOM 643 O O . ALA A 1 80 ? 22.637 4.760 -27.274 1.00 69.00 80 ALA A O 1
ATOM 644 N N . LEU A 1 81 ? 21.591 3.767 -25.562 1.00 68.69 81 LEU A N 1
ATOM 645 C CA . LEU A 1 81 ? 22.790 3.505 -24.769 1.00 68.69 81 LEU A CA 1
ATOM 646 C C . LEU A 1 81 ? 23.647 2.396 -25.394 1.00 68.69 81 LEU A C 1
ATOM 648 O O . LEU A 1 81 ? 24.875 2.502 -25.395 1.00 68.69 81 LEU A O 1
ATOM 652 N N . ALA A 1 82 ? 23.022 1.379 -25.997 1.00 67.38 82 ALA A N 1
ATOM 653 C CA . ALA A 1 82 ? 23.720 0.330 -26.740 1.00 67.38 82 ALA A CA 1
ATOM 654 C C . ALA A 1 82 ? 24.533 0.893 -27.925 1.00 67.38 82 ALA A C 1
ATOM 656 O O . ALA A 1 82 ? 25.661 0.456 -28.155 1.00 67.38 82 ALA A O 1
ATOM 657 N N . TRP A 1 83 ? 24.025 1.919 -28.621 1.00 61.09 83 TRP A N 1
ATOM 658 C CA . TRP A 1 83 ? 24.767 2.632 -29.675 1.00 61.09 83 TRP A CA 1
ATOM 659 C C . TRP A 1 83 ? 26.004 3.374 -29.148 1.00 61.09 83 TRP A C 1
ATOM 661 O O . TRP A 1 83 ? 27.037 3.415 -29.816 1.00 61.09 83 TRP A O 1
ATOM 671 N N . VAL A 1 84 ? 25.939 3.916 -27.929 1.00 63.00 84 VAL A N 1
ATOM 672 C CA . VAL A 1 84 ? 27.078 4.593 -27.284 1.00 63.00 84 VAL A CA 1
ATOM 673 C C . VAL A 1 84 ? 28.118 3.583 -26.784 1.00 63.00 84 VAL A C 1
ATOM 675 O O . VAL A 1 84 ? 29.323 3.822 -26.888 1.00 63.00 84 VAL A O 1
ATOM 678 N N . GLN A 1 85 ? 27.684 2.429 -26.270 1.00 63.09 85 GLN A N 1
ATOM 679 C CA . GLN A 1 85 ? 28.585 1.391 -25.759 1.00 63.09 85 GLN A CA 1
ATOM 680 C C . GLN A 1 85 ? 29.217 0.533 -26.869 1.00 63.09 85 GLN A C 1
ATOM 682 O O . GLN A 1 85 ? 30.340 0.068 -26.690 1.00 63.09 85 GLN A O 1
ATOM 687 N N . GLY A 1 86 ? 28.572 0.371 -28.028 1.00 66.31 86 GLY A N 1
ATOM 688 C CA . GLY A 1 86 ? 29.118 -0.373 -29.174 1.00 66.31 86 GLY A CA 1
ATOM 689 C C . GLY A 1 86 ? 30.109 0.403 -30.057 1.00 66.31 86 GLY A C 1
ATOM 690 O O . GLY A 1 86 ? 30.760 -0.196 -30.909 1.00 66.31 86 GLY A O 1
ATOM 691 N N . GLY A 1 87 ? 30.231 1.722 -29.877 1.00 62.59 87 GLY A N 1
ATOM 692 C CA . GLY A 1 87 ? 31.106 2.586 -30.679 1.00 62.59 87 GLY A CA 1
ATOM 693 C C . GLY A 1 87 ? 32.568 2.647 -30.197 1.00 62.59 87 GLY A C 1
ATOM 694 O O . GLY A 1 87 ? 32.874 2.264 -29.064 1.00 62.59 87 GLY A O 1
ATOM 695 N N . PRO A 1 88 ? 33.495 3.162 -31.030 1.00 66.50 88 PRO A N 1
ATOM 696 C CA . PRO A 1 88 ? 34.897 3.342 -30.650 1.00 66.50 88 PRO A CA 1
ATOM 697 C C . PRO A 1 88 ? 35.028 4.275 -29.431 1.00 66.50 88 PRO A C 1
ATOM 699 O O . PRO A 1 88 ? 34.284 5.247 -29.301 1.00 66.50 88 PRO A O 1
ATOM 702 N N . GLN A 1 89 ? 36.004 4.009 -28.551 1.00 59.94 89 GLN A N 1
ATOM 703 C CA . GLN A 1 89 ? 36.233 4.728 -27.281 1.00 59.94 89 GLN A CA 1
ATOM 704 C C . GLN A 1 89 ? 36.099 6.272 -27.321 1.00 59.94 89 GLN A C 1
ATOM 706 O O . GLN A 1 89 ? 35.492 6.807 -26.388 1.00 59.94 89 GLN A O 1
ATOM 711 N N . PRO A 1 90 ? 36.561 7.018 -28.354 1.00 61.81 90 PRO A N 1
ATOM 712 C CA . PRO A 1 90 ? 36.380 8.476 -28.395 1.00 61.81 90 PRO A CA 1
ATOM 713 C C . PRO A 1 90 ? 34.911 8.933 -28.463 1.00 61.81 90 PRO A C 1
ATOM 715 O O . PRO A 1 90 ? 34.592 10.033 -28.011 1.00 61.81 90 PRO A O 1
ATOM 718 N N . ALA A 1 91 ? 33.994 8.101 -28.967 1.00 61.97 91 ALA A N 1
ATOM 719 C CA . ALA A 1 91 ? 32.575 8.447 -29.077 1.00 61.97 91 ALA A CA 1
ATOM 720 C C . ALA A 1 91 ? 31.870 8.526 -27.707 1.00 61.97 91 ALA A C 1
ATOM 722 O O . ALA A 1 91 ? 30.935 9.307 -27.534 1.00 61.97 91 ALA A O 1
ATOM 723 N N . ARG A 1 92 ? 32.350 7.772 -26.708 1.00 64.75 92 ARG A N 1
ATOM 724 C CA . ARG A 1 92 ? 31.774 7.746 -25.350 1.00 64.75 92 ARG A CA 1
ATOM 725 C C . ARG A 1 92 ? 32.048 9.039 -24.580 1.00 64.75 92 ARG A C 1
ATOM 727 O O . ARG A 1 92 ? 31.154 9.568 -23.926 1.00 64.75 92 ARG A O 1
ATOM 734 N N . VAL A 1 93 ? 33.267 9.573 -24.701 1.00 68.44 93 VAL A N 1
ATOM 735 C CA . VAL A 1 93 ? 33.680 10.829 -24.048 1.00 68.44 93 VAL A CA 1
ATOM 736 C C . VAL A 1 93 ? 32.895 12.014 -24.613 1.00 68.44 93 VAL A C 1
ATOM 738 O O . VAL A 1 93 ? 32.389 12.840 -23.859 1.00 68.44 93 VAL A O 1
ATOM 741 N N . MET A 1 94 ? 32.710 12.054 -25.935 1.00 71.12 94 MET A N 1
ATOM 742 C CA . MET A 1 94 ? 31.927 13.104 -26.592 1.00 71.12 94 MET A CA 1
ATOM 743 C C . MET A 1 94 ? 30.451 13.079 -26.186 1.00 71.12 94 MET A C 1
ATOM 745 O O . MET A 1 94 ? 29.874 14.136 -25.944 1.00 71.12 94 MET A O 1
ATOM 749 N N . ALA A 1 95 ? 29.847 11.895 -26.050 1.00 71.12 95 ALA A N 1
ATOM 750 C CA . ALA A 1 95 ? 28.464 11.771 -25.592 1.00 71.12 95 ALA A CA 1
ATOM 751 C C . ALA A 1 95 ? 28.276 12.313 -24.163 1.00 71.12 95 ALA A C 1
ATOM 753 O O . ALA A 1 95 ? 27.327 13.056 -23.914 1.00 71.12 95 ALA A O 1
ATOM 754 N N . LEU A 1 96 ? 29.206 12.019 -23.245 1.00 75.00 96 LEU A N 1
ATOM 755 C CA . LEU A 1 96 ? 29.182 12.563 -21.880 1.00 75.00 96 LEU A CA 1
ATOM 756 C C . LEU A 1 96 ? 29.321 14.089 -21.863 1.00 75.00 96 LEU A C 1
ATOM 758 O O . LEU A 1 96 ? 28.576 14.757 -21.150 1.00 75.00 96 LEU A O 1
ATOM 762 N N . ILE A 1 97 ? 30.221 14.647 -22.679 1.00 80.00 97 ILE A N 1
ATOM 763 C CA . ILE A 1 97 ? 30.394 16.102 -22.802 1.00 80.00 97 ILE A CA 1
ATOM 764 C C . ILE A 1 97 ? 29.115 16.751 -23.340 1.00 80.00 97 ILE A C 1
ATOM 766 O O . ILE A 1 97 ? 28.671 17.761 -22.803 1.00 80.00 97 ILE A O 1
ATOM 770 N N . VAL A 1 98 ? 28.482 16.165 -24.359 1.00 83.81 98 VAL A N 1
ATOM 771 C CA . VAL A 1 98 ? 27.228 16.683 -24.927 1.00 83.81 98 VAL A CA 1
ATOM 772 C C . VAL A 1 98 ? 26.096 16.644 -23.899 1.00 83.81 98 VAL A C 1
ATOM 774 O O . VAL A 1 98 ? 25.394 17.640 -23.746 1.00 83.81 98 VAL A O 1
ATOM 777 N N . VAL A 1 99 ? 25.942 15.549 -23.148 1.00 82.44 99 VAL A N 1
ATOM 778 C CA . VAL A 1 99 ? 24.939 15.449 -22.072 1.00 82.44 99 VAL A CA 1
ATOM 779 C C . VAL A 1 99 ? 25.208 16.474 -20.969 1.00 82.44 99 VAL A C 1
ATOM 781 O O . VAL A 1 99 ? 24.276 17.143 -20.530 1.00 82.44 99 VAL A O 1
ATOM 784 N N . LEU A 1 100 ? 26.467 16.652 -20.561 1.00 84.25 100 LEU A N 1
ATOM 785 C CA . LEU A 1 100 ? 26.860 17.634 -19.550 1.00 84.25 100 LEU A CA 1
ATOM 786 C C . LEU A 1 100 ? 26.576 19.071 -20.017 1.00 84.25 100 LEU A C 1
ATOM 788 O O . LEU A 1 100 ? 25.959 19.845 -19.291 1.00 84.25 100 LEU A O 1
ATOM 792 N N . VAL A 1 101 ? 26.951 19.423 -21.250 1.00 86.00 101 VAL A N 1
ATOM 793 C CA . VAL A 1 101 ? 26.717 20.757 -21.832 1.00 86.00 101 VAL A CA 1
ATOM 794 C C . VAL A 1 101 ? 25.224 21.033 -22.029 1.00 86.00 101 VAL A C 1
ATOM 796 O O . VAL A 1 101 ? 24.763 22.141 -21.742 1.00 86.00 101 VAL A O 1
ATOM 799 N N . LEU A 1 102 ? 24.452 20.040 -22.479 1.00 85.31 102 LEU A N 1
ATOM 800 C CA . LEU A 1 102 ? 22.999 20.153 -22.615 1.00 85.31 102 LEU A CA 1
ATOM 801 C C . LEU A 1 102 ? 22.316 20.258 -21.250 1.00 85.31 102 LEU A C 1
ATOM 803 O O . LEU A 1 102 ? 21.447 21.107 -21.085 1.00 85.31 102 LEU A O 1
ATOM 807 N N . GLY A 1 103 ? 22.732 19.466 -20.261 1.00 79.44 103 GLY A N 1
ATOM 808 C CA . GLY A 1 103 ? 22.228 19.538 -18.890 1.00 79.44 103 GLY A CA 1
ATOM 809 C C . GLY A 1 103 ? 22.496 20.897 -18.245 1.00 79.44 103 GLY A C 1
ATOM 810 O O . GLY A 1 103 ? 21.585 21.495 -17.678 1.00 79.44 103 GLY A O 1
ATOM 811 N N . LEU A 1 104 ? 23.708 21.436 -18.418 1.00 79.75 104 LEU A N 1
ATOM 812 C CA . LEU A 1 104 ? 24.070 22.780 -17.963 1.00 79.75 104 LEU A CA 1
ATOM 813 C C . LEU A 1 104 ? 23.272 23.869 -18.700 1.00 79.75 104 LEU A C 1
ATOM 815 O O . LEU A 1 104 ? 22.739 24.771 -18.060 1.00 79.75 104 LEU A O 1
ATOM 819 N N . SER A 1 105 ? 23.116 23.768 -20.025 1.00 79.25 105 SER A N 1
ATOM 820 C CA . SER A 1 105 ? 22.331 24.731 -20.818 1.00 79.25 105 SER A CA 1
ATOM 821 C C . SER A 1 105 ? 20.837 24.706 -20.492 1.00 79.25 105 SER A C 1
ATOM 823 O O . SER A 1 105 ? 20.195 25.756 -20.459 1.00 79.25 105 SER A O 1
ATOM 825 N N . VAL A 1 106 ? 20.265 23.522 -20.263 1.00 80.00 106 VAL A N 1
ATOM 826 C CA . VAL A 1 106 ? 18.859 23.364 -19.873 1.00 80.00 106 VAL A CA 1
ATOM 827 C C . VAL A 1 106 ? 18.669 23.852 -18.442 1.00 80.00 106 VAL A C 1
ATOM 829 O O . VAL A 1 106 ? 17.789 24.675 -18.222 1.00 80.00 106 VAL A O 1
ATOM 832 N N . GLY A 1 107 ? 19.528 23.450 -17.502 1.00 71.31 107 GLY A N 1
ATOM 833 C CA . GLY A 1 107 ? 19.466 23.876 -16.100 1.00 71.31 107 GLY A CA 1
ATOM 834 C C . GLY A 1 107 ? 19.586 25.392 -15.918 1.00 71.31 107 GLY A C 1
ATOM 835 O O . GLY A 1 107 ? 18.868 25.965 -15.100 1.00 71.31 107 GLY A O 1
ATOM 836 N N . GLN A 1 108 ? 20.412 26.058 -16.736 1.00 70.75 108 GLN A N 1
ATOM 837 C CA . GLN A 1 108 ? 20.498 27.523 -16.764 1.00 70.75 108 GLN A CA 1
ATOM 838 C C . GLN A 1 108 ? 19.223 28.197 -17.294 1.00 70.75 108 GLN A C 1
ATOM 840 O O . GLN A 1 108 ? 18.888 29.291 -16.846 1.00 70.75 108 GLN A O 1
ATOM 845 N N . LYS A 1 109 ? 18.501 27.571 -18.234 1.00 72.12 109 LYS A N 1
ATOM 846 C CA . LYS A 1 109 ? 17.298 28.151 -18.859 1.00 72.12 109 LYS A CA 1
ATOM 847 C C . LYS A 1 109 ? 15.998 27.838 -18.124 1.00 72.12 109 LYS A C 1
ATOM 849 O O . LYS A 1 109 ? 15.084 28.653 -18.157 1.00 72.12 109 LYS A O 1
ATOM 854 N N . THR A 1 110 ? 15.889 26.671 -17.495 1.00 65.06 110 THR A N 1
ATOM 855 C CA . THR A 1 110 ? 14.662 26.218 -16.817 1.00 65.06 110 THR A CA 1
ATOM 856 C C . THR A 1 110 ? 14.629 26.569 -15.333 1.00 65.06 110 THR A C 1
ATOM 858 O O . THR A 1 110 ? 13.625 26.310 -14.678 1.00 65.06 110 THR A O 1
ATOM 861 N N . GLY A 1 111 ? 15.706 27.151 -14.787 1.00 58.16 111 GLY A N 1
ATOM 862 C CA . GLY A 1 111 ? 15.795 27.481 -13.362 1.00 58.16 111 GLY A CA 1
ATOM 863 C C . GLY A 1 111 ? 15.825 26.248 -12.453 1.00 58.16 111 GLY A C 1
ATOM 864 O O . GLY A 1 111 ? 15.592 26.373 -11.256 1.00 58.16 111 GLY A O 1
ATOM 865 N N . LEU A 1 112 ? 16.112 25.061 -13.010 1.00 53.09 112 LEU A N 1
ATOM 866 C CA . LEU A 1 112 ? 16.190 23.797 -12.269 1.00 53.09 112 LEU A CA 1
ATOM 867 C C . LEU A 1 112 ? 17.470 23.651 -11.438 1.00 53.09 112 LEU A C 1
ATOM 869 O O . LEU A 1 112 ? 17.597 22.673 -10.708 1.00 53.09 112 LEU A O 1
ATOM 873 N N . TYR A 1 113 ? 18.420 24.583 -11.553 1.00 47.84 113 TYR A N 1
ATOM 874 C CA . TYR A 1 113 ? 19.488 24.705 -10.570 1.00 47.84 113 TYR A CA 1
ATOM 875 C C . TYR A 1 113 ? 18.937 25.566 -9.431 1.00 47.84 113 TYR A C 1
ATOM 877 O O . TYR A 1 113 ? 18.877 26.792 -9.597 1.00 47.84 113 TYR A O 1
ATOM 885 N N . PRO A 1 114 ? 18.473 24.985 -8.306 1.00 46.66 114 PRO A N 1
ATOM 886 C CA . PRO A 1 114 ? 18.139 25.809 -7.162 1.00 46.66 114 PRO A CA 1
ATOM 887 C C . PRO A 1 114 ? 19.393 26.617 -6.832 1.00 46.66 114 PRO A C 1
ATOM 889 O O . PRO A 1 114 ? 20.486 26.067 -6.693 1.00 46.66 114 PRO A O 1
ATOM 892 N N . GLN A 1 115 ? 19.248 27.941 -6.779 1.00 51.72 115 GLN A N 1
ATOM 893 C CA . GLN A 1 115 ? 20.239 28.808 -6.160 1.00 51.72 115 GLN A CA 1
ATOM 894 C C . GLN A 1 115 ? 20.524 28.208 -4.785 1.00 51.72 115 GLN A C 1
ATOM 896 O O . GLN A 1 115 ? 19.678 28.293 -3.895 1.00 51.72 115 GLN A O 1
ATOM 901 N N . ILE A 1 116 ? 21.691 27.590 -4.609 1.00 51.09 116 ILE A N 1
ATOM 902 C CA . ILE A 1 116 ? 22.201 27.209 -3.294 1.00 51.09 116 ILE A CA 1
ATOM 903 C C . ILE A 1 116 ? 22.606 28.526 -2.617 1.00 51.09 116 ILE A C 1
ATOM 905 O O . ILE A 1 116 ? 23.773 28.872 -2.522 1.00 51.09 116 ILE A O 1
ATOM 909 N N . LYS A 1 117 ? 21.605 29.331 -2.261 1.00 42.06 117 LYS A N 1
ATOM 910 C CA . LYS A 1 117 ? 21.715 30.597 -1.527 1.00 42.06 117 LYS A CA 1
ATOM 911 C C . LYS A 1 117 ? 21.233 30.444 -0.083 1.00 42.06 117 LYS A C 1
ATOM 913 O O . LYS A 1 117 ? 20.966 31.434 0.580 1.00 42.06 117 LYS A O 1
ATOM 918 N N . GLY A 1 118 ? 21.086 29.206 0.390 1.00 42.56 118 GLY A N 1
ATOM 919 C CA . GLY A 1 118 ? 20.505 28.890 1.696 1.00 42.56 118 GLY A CA 1
ATOM 920 C C . GLY A 1 118 ? 21.297 27.885 2.529 1.00 42.56 118 GLY A C 1
ATOM 921 O O . GLY A 1 118 ? 20.727 27.316 3.445 1.00 42.56 118 GLY A O 1
ATOM 922 N N . LEU A 1 119 ? 22.577 27.645 2.219 1.00 46.84 119 LEU A N 1
ATOM 923 C CA . LEU A 1 119 ? 23.494 26.908 3.109 1.00 46.84 119 LEU A CA 1
ATOM 924 C C . LEU A 1 119 ? 24.421 27.858 3.888 1.00 46.84 119 LEU A C 1
ATOM 926 O O . LEU A 1 119 ? 25.451 27.448 4.409 1.00 46.84 119 LEU A O 1
ATOM 930 N N . GLU A 1 120 ? 24.061 29.137 3.977 1.00 46.69 120 GLU A N 1
ATOM 931 C CA . GLU A 1 120 ? 24.604 30.058 4.972 1.00 46.69 120 GLU A CA 1
ATOM 932 C C . GLU A 1 120 ? 23.587 30.138 6.110 1.00 46.69 120 GLU A C 1
ATOM 934 O O . GLU A 1 120 ? 22.638 30.916 6.048 1.00 46.69 120 GLU A O 1
ATOM 939 N N . GLY A 1 121 ? 23.762 29.300 7.133 1.00 44.97 121 GLY A N 1
ATOM 940 C CA . GLY A 1 121 ? 23.089 29.510 8.417 1.00 44.97 121 GLY A CA 1
ATOM 941 C C . GLY A 1 121 ? 22.310 28.340 9.002 1.00 44.97 121 GLY A C 1
ATOM 942 O O . GLY A 1 121 ? 21.343 28.603 9.706 1.00 44.97 121 GLY A O 1
ATOM 943 N N . ASP A 1 122 ? 22.718 27.090 8.777 1.00 40.62 122 ASP A N 1
ATOM 944 C CA . ASP A 1 122 ? 22.255 26.000 9.639 1.00 40.62 122 ASP A CA 1
ATOM 945 C C . ASP A 1 122 ? 23.452 25.265 10.242 1.00 40.62 122 ASP A C 1
ATOM 947 O O . ASP A 1 122 ? 24.091 24.412 9.623 1.00 40.62 122 ASP A O 1
ATOM 951 N N . GLN A 1 123 ? 23.809 25.689 11.454 1.00 50.53 123 GLN A N 1
ATOM 952 C CA . GLN A 1 123 ? 24.920 25.158 12.244 1.00 50.53 123 GLN A CA 1
ATOM 953 C C . GLN A 1 123 ? 24.693 23.680 12.622 1.00 50.53 123 GLN A C 1
ATOM 955 O O . GLN A 1 123 ? 25.634 22.997 13.024 1.00 50.53 123 GLN A O 1
ATOM 960 N N . ASP A 1 124 ? 23.475 23.171 12.411 1.00 47.53 124 ASP A N 1
ATOM 961 C CA . ASP A 1 124 ? 23.094 21.793 12.689 1.00 47.53 124 ASP A CA 1
ATOM 962 C C . ASP A 1 124 ? 23.612 20.808 11.626 1.00 47.53 124 ASP A C 1
ATOM 964 O O . ASP A 1 124 ? 24.012 19.698 11.973 1.00 47.53 124 ASP A O 1
ATOM 968 N N . ILE A 1 125 ? 23.730 21.199 10.351 1.00 49.78 125 ILE A N 1
ATOM 969 C CA . ILE A 1 125 ? 24.075 20.263 9.258 1.00 49.78 125 ILE A CA 1
ATOM 970 C C . ILE A 1 125 ? 25.548 19.819 9.315 1.00 49.78 125 ILE A C 1
ATOM 972 O O . ILE A 1 125 ? 25.863 18.669 9.005 1.00 49.78 125 ILE A O 1
ATOM 976 N N . VAL A 1 126 ? 26.454 20.697 9.762 1.00 52.75 126 VAL A N 1
ATOM 977 C CA . VAL A 1 126 ? 27.899 20.397 9.846 1.00 52.75 126 VAL A CA 1
ATOM 978 C C . VAL A 1 126 ? 28.178 19.304 10.885 1.00 52.75 126 VAL A C 1
ATOM 980 O O . VAL A 1 126 ? 28.974 18.404 10.628 1.00 52.75 126 VAL A O 1
ATOM 983 N N . SER A 1 127 ? 27.446 19.307 12.004 1.00 51.84 127 SER A N 1
ATOM 984 C CA . SER A 1 127 ? 27.633 18.327 13.083 1.00 51.84 127 SER A CA 1
ATOM 985 C C . SER A 1 127 ? 27.208 16.902 12.701 1.00 51.84 127 SER A C 1
ATOM 987 O O . SER A 1 127 ? 27.830 15.927 13.124 1.00 51.84 127 SER A O 1
ATOM 989 N N . TYR A 1 128 ? 26.190 16.764 11.844 1.00 50.66 128 TYR A N 1
ATOM 990 C CA . TYR A 1 128 ? 25.709 15.458 11.384 1.00 50.66 128 TYR A CA 1
ATOM 991 C C . TYR A 1 128 ? 26.641 14.807 10.356 1.00 50.66 128 TYR A C 1
ATOM 993 O O . TYR A 1 128 ? 26.790 13.582 10.354 1.00 50.66 128 TYR A O 1
ATOM 1001 N N . VAL A 1 129 ? 27.286 15.603 9.498 1.00 52.50 129 VAL A N 1
ATOM 1002 C CA . VAL A 1 129 ? 28.227 15.092 8.488 1.00 52.50 129 VAL A CA 1
ATOM 1003 C C . VAL A 1 129 ? 29.550 14.669 9.138 1.00 52.50 129 VAL A C 1
ATOM 1005 O O . VAL A 1 129 ? 30.053 13.591 8.826 1.00 52.50 129 VAL A O 1
ATOM 1008 N N . GLU A 1 130 ? 30.051 15.422 10.125 1.00 52.28 130 GLU A N 1
ATOM 1009 C CA . GLU A 1 130 ? 31.246 15.035 10.900 1.00 52.28 130 GLU A CA 1
ATOM 1010 C C . GLU A 1 130 ? 31.046 13.727 11.686 1.00 52.28 130 GLU A C 1
ATOM 1012 O O . GLU A 1 130 ? 31.964 12.910 11.796 1.00 52.28 130 GLU A O 1
ATOM 1017 N N . GLN A 1 131 ? 29.834 13.465 12.189 1.00 50.78 131 GLN A N 1
ATOM 1018 C CA . GLN A 1 131 ? 29.554 12.238 12.936 1.00 50.78 131 GLN A CA 1
ATOM 1019 C C . GLN A 1 131 ? 29.514 10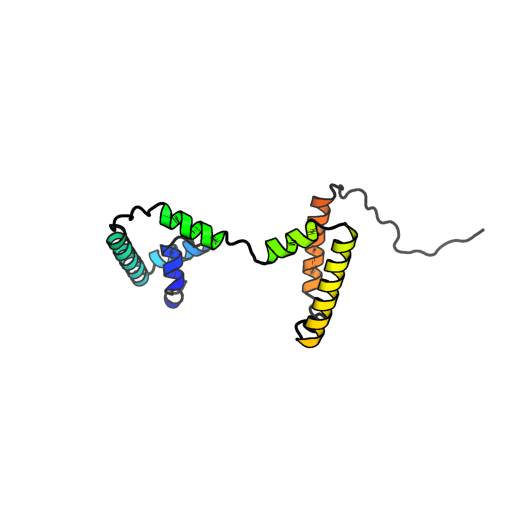.988 12.039 1.00 50.78 131 GLN A C 1
ATOM 1021 O O . GLN A 1 131 ? 29.937 9.910 12.470 1.00 50.78 131 GLN A O 1
ATOM 1026 N N . GLN A 1 132 ? 29.065 11.115 10.784 1.00 47.53 132 GLN A N 1
ATOM 1027 C CA . GLN A 1 132 ? 29.018 9.991 9.842 1.00 47.53 132 GLN A CA 1
ATOM 1028 C C . GLN A 1 132 ? 30.376 9.626 9.229 1.00 47.53 132 GLN A C 1
ATOM 1030 O O . GLN A 1 132 ? 30.592 8.446 8.932 1.00 47.53 132 GLN A O 1
ATOM 1035 N N . GLU A 1 133 ? 31.311 10.570 9.082 1.00 44.03 133 GLU A N 1
ATOM 1036 C CA . GLU A 1 133 ? 32.646 10.247 8.557 1.00 44.03 133 GLU A CA 1
ATOM 1037 C C . GLU A 1 133 ? 33.437 9.320 9.497 1.00 44.03 133 GLU A C 1
ATOM 1039 O O . GLU A 1 133 ? 34.141 8.427 9.02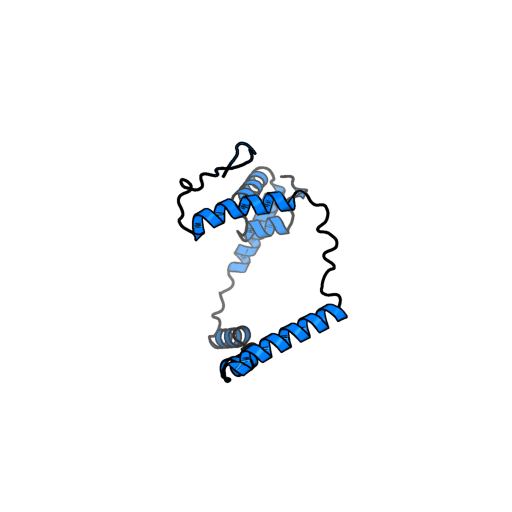6 1.00 44.03 133 GLU A O 1
ATOM 1044 N N . SER A 1 134 ? 33.241 9.416 10.817 1.00 48.06 134 SER A N 1
ATOM 1045 C CA . SER A 1 134 ? 33.929 8.544 11.786 1.00 48.06 134 SER A CA 1
ATOM 1046 C C . SER A 1 134 ? 33.577 7.051 11.650 1.00 48.06 134 SER A C 1
ATOM 1048 O O . SER A 1 134 ? 34.425 6.184 11.870 1.00 48.06 134 SER A O 1
ATOM 1050 N N . LEU A 1 135 ? 32.346 6.733 11.232 1.00 45.88 135 LEU A N 1
ATOM 1051 C CA . LEU A 1 135 ? 31.869 5.353 11.088 1.00 45.88 135 LEU A CA 1
ATOM 1052 C C . LEU A 1 135 ? 32.254 4.735 9.738 1.00 45.88 135 LEU A C 1
ATOM 1054 O O . LEU A 1 135 ? 32.485 3.528 9.657 1.00 45.88 135 LEU A O 1
ATOM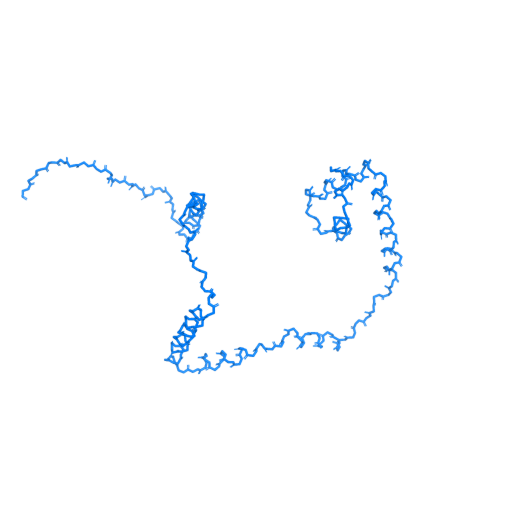 1058 N N . LEU A 1 136 ? 32.358 5.549 8.683 1.00 42.69 136 LEU A N 1
ATOM 1059 C CA . LEU A 1 136 ? 32.736 5.078 7.347 1.00 42.69 136 LEU A CA 1
ATOM 1060 C C . LEU A 1 136 ? 34.254 4.949 7.173 1.00 42.69 136 LEU A C 1
ATOM 1062 O O . LEU A 1 136 ? 34.702 3.989 6.542 1.00 42.69 136 LEU A O 1
ATOM 1066 N N . PHE A 1 137 ? 35.056 5.825 7.789 1.00 42.19 137 PHE A N 1
ATOM 1067 C CA . PHE A 1 137 ? 36.519 5.701 7.749 1.00 42.19 137 PHE A CA 1
ATOM 1068 C C . PHE A 1 137 ? 37.025 4.422 8.439 1.00 42.19 137 PHE A C 1
ATOM 1070 O O . PHE A 1 137 ? 37.954 3.789 7.935 1.00 42.19 137 PHE A O 1
ATOM 1077 N N . GLY A 1 138 ? 36.380 3.980 9.526 1.00 46.56 138 GLY A N 1
ATOM 1078 C CA . GLY A 1 138 ? 36.740 2.730 10.209 1.00 46.56 138 GLY A CA 1
ATOM 1079 C C . GLY A 1 138 ? 36.401 1.463 9.412 1.00 46.56 138 GLY A C 1
ATOM 1080 O O . GLY A 1 138 ? 37.148 0.487 9.448 1.00 46.56 138 GLY A O 1
ATOM 1081 N N . ALA A 1 139 ? 35.297 1.476 8.658 1.00 49.41 139 ALA A N 1
ATOM 1082 C CA . ALA A 1 139 ? 34.812 0.299 7.937 1.00 49.41 139 ALA A CA 1
ATOM 1083 C C . ALA A 1 139 ? 35.464 0.102 6.557 1.00 49.41 139 ALA A C 1
ATOM 1085 O O . ALA A 1 139 ? 35.592 -1.033 6.101 1.00 49.41 139 ALA A O 1
ATOM 1086 N N . VAL A 1 140 ? 35.867 1.185 5.880 1.00 44.22 140 VAL A N 1
ATOM 1087 C CA . VAL A 1 140 ? 36.318 1.124 4.476 1.00 44.22 140 VAL A CA 1
ATOM 1088 C C . VAL A 1 140 ? 37.835 0.963 4.332 1.00 44.22 140 VAL A C 1
ATOM 1090 O O . VAL A 1 140 ? 38.277 0.388 3.340 1.00 44.22 140 VAL A O 1
ATOM 1093 N N . LEU A 1 141 ? 38.645 1.406 5.303 1.00 43.16 141 LEU A N 1
ATOM 1094 C CA . LEU A 1 141 ? 40.111 1.365 5.174 1.00 43.16 141 LEU A CA 1
ATOM 1095 C C . LEU A 1 141 ? 40.825 0.331 6.055 1.00 43.16 141 LEU A C 1
ATOM 1097 O O . LEU A 1 141 ? 42.010 0.103 5.834 1.00 43.16 141 LEU A O 1
ATOM 1101 N N . GLY A 1 142 ? 40.154 -0.329 7.007 1.00 43.84 142 GLY A N 1
ATOM 1102 C CA . GLY A 1 142 ? 40.794 -1.369 7.830 1.00 43.84 142 GLY A CA 1
ATOM 1103 C C . GLY A 1 142 ? 42.057 -0.892 8.566 1.00 43.84 142 GLY A C 1
ATOM 1104 O O . GLY A 1 142 ? 42.972 -1.680 8.794 1.00 43.84 142 GLY A O 1
ATOM 1105 N N . VAL A 1 143 ? 42.127 0.398 8.905 1.00 42.34 143 VAL A N 1
ATOM 1106 C CA . VAL A 1 143 ? 43.243 1.006 9.638 1.00 42.34 143 VAL A CA 1
ATOM 1107 C C . VAL A 1 143 ? 42.860 1.088 11.114 1.00 42.34 143 VAL A C 1
ATOM 1109 O O . VAL A 1 143 ? 41.895 1.759 11.476 1.00 42.34 143 VAL A O 1
ATOM 1112 N N . SER A 1 144 ? 43.611 0.376 11.959 1.00 37.53 144 SER A N 1
ATOM 1113 C CA . SER A 1 144 ? 43.520 0.468 13.419 1.00 37.53 144 SER A CA 1
ATOM 1114 C C . SER A 1 144 ? 43.836 1.893 13.878 1.00 37.53 144 SER A C 1
ATOM 1116 O O . SER A 1 144 ? 44.842 2.479 13.480 1.00 37.53 144 SER A O 1
ATOM 1118 N N . SER A 1 145 ? 42.986 2.445 14.737 1.00 44.56 145 SER A N 1
ATOM 1119 C CA . SER A 1 145 ? 43.037 3.804 15.283 1.00 44.56 145 SER A CA 1
ATOM 1120 C C . SER A 1 145 ? 44.142 4.037 16.334 1.00 44.56 145 SER A C 1
ATOM 1122 O O . SER A 1 145 ? 43.952 4.839 17.244 1.00 44.56 145 SER A O 1
ATOM 1124 N N . GLU A 1 146 ? 45.292 3.361 16.232 1.00 42.59 146 GLU A N 1
ATOM 1125 C CA . GLU A 1 146 ? 46.415 3.499 17.182 1.00 42.59 146 GLU A CA 1
ATOM 1126 C C . GLU A 1 146 ? 47.659 4.225 16.630 1.00 42.59 146 GLU A C 1
ATOM 1128 O O . GLU A 1 146 ? 48.573 4.498 17.401 1.00 42.59 146 GLU A O 1
ATOM 1133 N N . GLU A 1 147 ? 47.704 4.634 15.353 1.00 39.66 147 GLU A N 1
ATOM 1134 C CA . GLU A 1 147 ? 48.908 5.274 14.772 1.00 39.66 147 GLU A CA 1
ATOM 1135 C C . GLU A 1 147 ? 48.703 6.657 14.120 1.00 39.66 147 GLU A C 1
ATOM 1137 O O . GLU A 1 147 ? 49.524 7.091 13.315 1.00 39.66 147 GLU A O 1
ATOM 1142 N N . ILE A 1 148 ? 47.678 7.428 14.503 1.00 39.12 148 ILE A N 1
ATOM 1143 C CA . ILE A 1 148 ? 47.648 8.874 14.189 1.00 39.12 148 ILE A CA 1
ATOM 1144 C C . ILE A 1 148 ? 47.945 9.660 15.465 1.00 39.12 148 ILE A C 1
ATOM 1146 O O . ILE A 1 148 ? 47.110 10.347 16.051 1.00 39.12 148 ILE A O 1
ATOM 1150 N N . PHE A 1 149 ? 49.191 9.508 15.911 1.00 33.88 149 PHE A N 1
ATOM 1151 C CA . PHE A 1 149 ? 49.845 10.448 16.803 1.00 33.88 149 PHE A CA 1
ATOM 1152 C C . PHE A 1 149 ? 50.010 11.761 16.029 1.00 33.88 149 PHE A C 1
ATOM 1154 O O . PHE A 1 149 ? 50.748 11.822 15.049 1.00 33.88 149 PHE A O 1
ATOM 1161 N N . PHE A 1 150 ? 49.300 12.806 16.447 1.00 36.88 150 PHE A N 1
ATOM 1162 C CA . PHE A 1 150 ? 49.585 14.176 16.036 1.00 36.88 150 PHE A CA 1
ATOM 1163 C C . PHE A 1 150 ? 50.719 14.719 16.914 1.00 36.88 150 PHE A C 1
ATOM 1165 O O . PHE A 1 150 ? 50.478 14.960 18.099 1.00 36.88 150 PHE A O 1
ATOM 1172 N N . PRO A 1 151 ? 51.912 15.027 16.379 1.00 33.66 151 PRO A N 1
ATOM 1173 C CA . PRO A 1 151 ? 52.735 16.053 16.969 1.00 33.66 151 PRO A CA 1
ATOM 1174 C C . PRO A 1 151 ? 52.686 17.293 16.080 1.00 33.66 151 PRO A C 1
ATOM 1176 O O . PRO A 1 151 ? 53.039 17.257 14.903 1.00 33.66 151 PRO A O 1
ATOM 1179 N N . ASN A 1 152 ? 52.296 18.391 16.724 1.00 34.81 152 ASN A N 1
ATOM 1180 C CA . ASN A 1 152 ? 52.704 19.773 16.461 1.00 34.81 152 ASN A CA 1
ATOM 1181 C C . ASN A 1 152 ? 51.560 20.734 16.145 1.00 34.81 152 ASN A C 1
ATOM 1183 O O . ASN A 1 152 ? 51.444 21.288 15.056 1.00 34.81 152 ASN A O 1
ATOM 1187 N N . GLY A 1 153 ? 50.806 21.039 17.202 1.00 36.22 153 GLY A N 1
ATOM 1188 C CA . GLY A 1 153 ? 50.477 22.425 17.501 1.00 36.22 153 GLY A CA 1
ATOM 1189 C C . GLY A 1 153 ? 51.656 23.095 18.218 1.00 36.22 153 GLY A C 1
ATOM 1190 O O . GLY A 1 153 ? 51.906 22.809 19.381 1.00 36.22 153 GLY A O 1
ATOM 1191 N N . ASN A 1 154 ? 52.319 23.995 17.489 1.00 36.78 154 ASN A N 1
ATOM 1192 C CA . ASN A 1 154 ? 52.952 25.241 17.939 1.00 36.78 154 ASN A CA 1
ATOM 1193 C C . ASN A 1 154 ? 54.107 25.161 18.952 1.00 36.78 154 ASN A C 1
ATOM 1195 O O . ASN A 1 154 ? 53.851 24.991 20.136 1.00 36.78 154 ASN A O 1
ATOM 1199 N N . PHE A 1 155 ? 55.328 25.526 18.538 1.00 39.81 155 PHE A N 1
ATOM 1200 C CA . PHE A 1 155 ? 56.161 26.460 19.316 1.00 39.81 155 PHE A CA 1
ATOM 1201 C C . PHE A 1 155 ? 57.385 26.903 18.499 1.00 39.81 155 PHE A C 1
ATOM 1203 O O . PHE A 1 155 ? 58.204 26.080 18.104 1.00 39.81 155 PHE A O 1
ATOM 1210 N N . TRP A 1 156 ? 57.514 28.199 18.227 1.00 37.84 156 TRP A N 1
ATOM 1211 C CA . TRP A 1 156 ? 58.774 28.783 17.772 1.00 37.84 156 TRP A CA 1
ATOM 1212 C C . TRP A 1 156 ? 59.784 28.715 18.919 1.00 37.84 156 TRP A C 1
ATOM 1214 O O . TRP A 1 156 ? 59.541 29.353 19.938 1.00 37.84 156 TRP A O 1
ATOM 1224 N N . ASP A 1 157 ? 60.906 28.012 18.751 1.00 34.34 157 ASP A N 1
ATOM 1225 C CA . ASP A 1 157 ? 62.118 28.291 19.527 1.00 34.34 157 ASP A CA 1
ATOM 1226 C C . ASP A 1 157 ? 63.380 27.717 18.853 1.00 34.34 157 ASP A C 1
ATOM 1228 O O . ASP A 1 157 ? 63.394 26.564 18.430 1.00 34.34 157 ASP A O 1
ATOM 1232 N N . GLY A 1 158 ? 64.449 28.517 18.788 1.00 31.88 158 GLY A N 1
ATOM 1233 C CA . GLY A 1 158 ? 65.826 28.001 18.702 1.00 31.88 158 GLY A CA 1
ATOM 1234 C C . GLY A 1 158 ? 66.511 27.848 17.330 1.00 31.88 158 GLY A C 1
ATOM 1235 O O . GLY A 1 158 ? 66.592 26.758 16.788 1.00 31.88 158 GLY A O 1
ATOM 1236 N N . MET A 1 159 ? 67.118 28.948 16.863 1.00 32.12 159 MET A N 1
ATOM 1237 C CA . MET A 1 159 ? 68.514 29.083 16.377 1.00 32.12 159 MET A CA 1
ATOM 1238 C C . MET A 1 159 ? 69.192 28.064 15.424 1.00 32.12 159 MET A C 1
ATOM 1240 O O . MET A 1 159 ? 69.389 26.907 15.768 1.00 32.12 159 MET A O 1
ATOM 1244 N N . SER A 1 160 ? 69.852 28.659 14.407 1.00 37.78 160 SER A N 1
ATOM 1245 C CA . SER A 1 160 ? 71.205 28.350 13.864 1.00 37.78 160 SER A CA 1
ATOM 1246 C C . SER A 1 160 ? 71.371 27.009 13.127 1.00 37.78 160 SER A C 1
ATOM 1248 O O . SER A 1 160 ? 70.993 25.969 13.642 1.00 37.78 160 SER A O 1
ATOM 1250 N N . VAL A 1 161 ? 71.932 26.917 11.918 1.00 39.97 161 VAL A N 1
ATOM 1251 C CA . VAL A 1 161 ? 73.165 27.471 11.321 1.00 39.97 161 VAL A CA 1
ATOM 1252 C C . VAL A 1 161 ? 73.003 27.456 9.799 1.00 39.97 161 VAL A C 1
ATOM 1254 O O . VAL A 1 161 ? 72.336 26.520 9.304 1.00 39.97 161 VAL A O 1
#